Protein AF-A0A7S1EL45-F1 (afdb_monomer)

Nearest PDB structures (foldseek):
  6x35-assembly1_B  TM=7.437E-01  e=4.673E-01  Sus scrofa
  8rrv-assembly1_J  TM=7.553E-01  e=7.023E-01  Oryctolagus cuniculus
  8duj-assembly1_G  TM=7.278E-01  e=6.674E-01  Oryctolagus cuniculus
  8rs0-assembly1_J  TM=7.331E-01  e=7.776E-01  Oryctolagus cuniculus
  8rs0-assembly1_G  TM=7.331E-01  e=7.776E-01  Oryctolagus cuniculus

Radius of gyration: 15.83 Å; Cα contacts (8 Å, |Δi|>4): 97; chains: 1; bounding box: 43×27×43 Å

Secondary structure (DSSP, 8-state):
----SHHHHHHHHHHHTTHHHHHHHHHHHHS----S---S-TTTS--SSHHHHHHHHHHHHHHHHHHHHHHTT-HHHHHHHGGGHHHHHHHHHTT---HHHHHHHHTT-HHHHTT--HHHHGGGT-

Mean predicted aligned error: 10.09 Å

Foldseek 3Di:
DDDDPVVVVVLVVCVVVCVLVVLLVLLCVQAVDDPDPDLARPNLPPDPDPVVSVVSLVSNLVSLVCLLVSLAPDLVSLVVCLVCLLSLLVCVSNVHPNVSSNCSSCPVPVVSVVVDDPVSVVSNPD

Solvent-accessible surface area (backbone atoms only — not comparable to full-atom values): 7450 Å² total; per-residue (Å²): 136,86,81,74,67,66,65,56,51,53,54,54,51,46,62,75,65,48,52,63,58,55,45,53,48,54,54,43,70,60,53,69,83,71,94,54,97,62,98,60,65,79,57,72,72,70,48,97,42,71,68,59,38,52,54,49,52,54,50,50,52,52,43,36,51,48,50,19,62,58,11,52,94,30,73,68,43,11,60,68,48,49,85,47,44,68,58,42,40,49,37,39,65,69,74,43,90,23,62,63,28,54,48,21,42,41,59,95,31,64,76,58,56,74,64,64,56,75,83,60,56,60,53,74,79,119

InterPro domains:
  IPR035910 RyR/IP3 receptor binding core, RIH domain superfamily [SSF100909] (14-109)

Sequence (126 aa):
SQPSSSAAGVRETLRRSEAHTTVLNLIATAFPSTATGDASPPFLLSSPTQQASDLRMDVLFHCLRFVEAFCTGSPLNQAACFPHVPLLLACIGNGLSATSAVSSVFLNNQALSLRVKEGWIHKVVD

Structure (mmCIF, N/CA/C/O backbone):
data_AF-A0A7S1EL45-F1
#
_entry.id   AF-A0A7S1EL45-F1
#
loop_
_atom_site.group_PDB
_atom_site.id
_atom_site.type_symbol
_atom_site.label_atom_id
_atom_site.label_alt_id
_atom_site.label_comp_id
_atom_site.label_asym_id
_atom_site.label_entity_id
_atom_site.label_seq_id
_atom_site.pdbx_PDB_ins_code
_atom_site.Cartn_x
_atom_site.Cartn_y
_atom_site.Cartn_z
_atom_site.occupancy
_atom_site.B_iso_or_equiv
_atom_site.auth_seq_id
_atom_site.auth_comp_id
_atom_site.auth_asym_id
_atom_site.auth_atom_id
_atom_site.pdbx_PDB_model_num
ATOM 1 N N . SER A 1 1 ? -18.514 -16.690 23.477 1.00 38.31 1 SER A N 1
ATOM 2 C CA . SER A 1 1 ? -17.184 -16.853 22.861 1.00 38.31 1 SER A CA 1
ATOM 3 C C . SER A 1 1 ? -16.689 -15.504 22.372 1.00 38.31 1 SER A C 1
ATOM 5 O O . SER A 1 1 ? -17.157 -15.037 21.344 1.00 38.31 1 SER A O 1
ATOM 7 N N . GLN A 1 2 ? -15.837 -14.827 23.147 1.00 33.84 2 GLN A N 1
ATOM 8 C CA . GLN A 1 2 ? -15.178 -13.584 22.727 1.00 33.84 2 GLN A CA 1
ATOM 9 C C . GLN A 1 2 ? -13.924 -13.929 21.917 1.00 33.84 2 GLN A C 1
ATOM 11 O O . GLN A 1 2 ? -13.071 -14.646 22.440 1.00 33.84 2 GLN A O 1
ATOM 16 N N . PRO A 1 3 ? -13.741 -13.404 20.699 1.00 51.59 3 PRO A N 1
ATOM 17 C CA . PRO A 1 3 ? -12.412 -13.194 20.162 1.00 51.59 3 PRO A CA 1
ATOM 18 C C . PRO A 1 3 ? -11.937 -11.761 20.486 1.00 51.59 3 PRO A C 1
ATOM 20 O O . PRO A 1 3 ? -12.699 -10.927 20.962 1.00 51.59 3 PRO A O 1
ATOM 23 N N . SER A 1 4 ? -10.667 -11.480 20.189 1.00 49.41 4 SER A N 1
ATOM 24 C CA . SER A 1 4 ? -10.150 -10.144 19.830 1.00 49.41 4 SER A CA 1
ATOM 25 C C . SER A 1 4 ? -9.847 -9.089 20.913 1.00 49.41 4 SER A C 1
ATOM 27 O O . SER A 1 4 ? -10.201 -7.929 20.743 1.00 49.41 4 SER A O 1
ATOM 29 N N . SER A 1 5 ? -9.074 -9.420 21.954 1.00 51.31 5 SER A N 1
ATOM 30 C CA . SER A 1 5 ? -8.319 -8.391 22.714 1.00 51.31 5 SER A CA 1
ATOM 31 C C . SER A 1 5 ? -6.885 -8.209 22.173 1.00 51.31 5 SER A C 1
ATOM 33 O O . SER A 1 5 ? -6.431 -7.096 21.919 1.00 51.31 5 SER A O 1
ATOM 35 N N . SER A 1 6 ? -6.194 -9.311 21.859 1.00 54.56 6 SER A N 1
ATOM 36 C CA . SER A 1 6 ? -4.784 -9.294 21.430 1.00 54.56 6 SER A CA 1
ATOM 37 C C . SER A 1 6 ? -4.558 -8.662 20.045 1.00 54.56 6 SER A C 1
ATOM 39 O O . SER A 1 6 ? -3.685 -7.811 19.889 1.00 54.56 6 SER A O 1
ATOM 41 N N . ALA A 1 7 ? -5.375 -9.009 19.044 1.00 55.09 7 ALA A N 1
ATOM 42 C CA . ALA A 1 7 ? -5.201 -8.506 17.677 1.00 55.09 7 ALA A CA 1
ATOM 43 C C . ALA A 1 7 ? -5.475 -6.997 17.552 1.00 55.09 7 ALA A C 1
ATOM 45 O O . ALA A 1 7 ? -4.819 -6.311 16.770 1.00 55.09 7 ALA A O 1
ATOM 46 N N . ALA A 1 8 ? -6.420 -6.473 18.339 1.00 54.50 8 ALA A N 1
ATOM 47 C CA . ALA A 1 8 ? -6.709 -5.043 18.393 1.00 54.50 8 ALA A CA 1
ATOM 48 C C . ALA A 1 8 ? -5.549 -4.265 19.038 1.00 54.50 8 ALA A C 1
ATOM 50 O O . ALA A 1 8 ? -5.139 -3.233 18.508 1.00 54.50 8 ALA A O 1
ATOM 51 N N . GLY A 1 9 ? -4.966 -4.804 20.117 1.00 55.81 9 GLY A N 1
ATOM 52 C CA . GLY A 1 9 ? -3.795 -4.223 20.778 1.00 55.81 9 GLY A CA 1
ATOM 53 C C . GLY A 1 9 ? -2.580 -4.127 19.854 1.00 55.81 9 GLY A C 1
ATOM 54 O O . GLY A 1 9 ? -2.021 -3.048 19.697 1.00 55.81 9 GLY A O 1
ATOM 55 N N . VAL A 1 10 ? -2.227 -5.217 19.162 1.00 59.62 10 VAL A N 1
ATOM 56 C CA . VAL A 1 10 ? -1.087 -5.246 18.222 1.00 59.62 10 VAL A CA 1
ATOM 57 C C . VAL A 1 10 ? -1.270 -4.253 17.066 1.00 59.62 10 VAL A C 1
ATOM 59 O O . VAL A 1 10 ? -0.322 -3.561 16.689 1.00 59.62 10 VAL A O 1
ATOM 62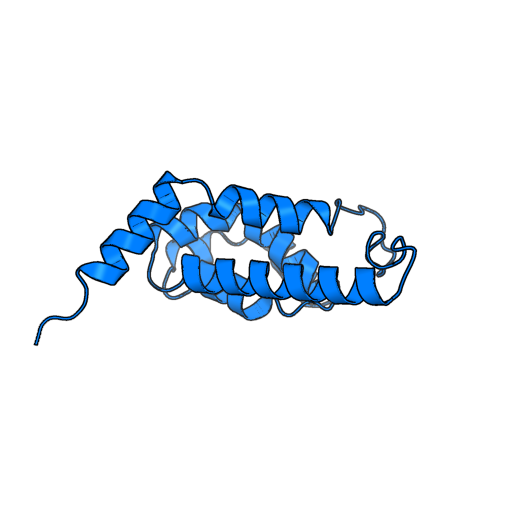 N N . ARG A 1 11 ? -2.490 -4.138 16.520 1.00 56.94 11 ARG A N 1
ATOM 63 C CA . ARG A 1 11 ? -2.807 -3.191 15.434 1.00 56.94 11 ARG A CA 1
ATOM 64 C C . ARG A 1 11 ? -2.640 -1.734 15.866 1.00 56.94 11 ARG A C 1
ATOM 66 O O . ARG A 1 11 ? -2.100 -0.941 15.098 1.00 56.94 11 ARG A O 1
ATOM 73 N N . GLU A 1 12 ? -3.051 -1.392 17.085 1.00 56.81 12 GLU A N 1
ATOM 74 C CA . GLU A 1 12 ? -2.863 -0.042 17.629 1.00 56.81 12 GLU A CA 1
ATOM 75 C C . GLU A 1 12 ? -1.388 0.236 17.975 1.00 56.81 12 GLU A C 1
ATOM 77 O O . GLU A 1 12 ? -0.903 1.344 17.738 1.00 56.81 12 GLU A O 1
ATOM 82 N N . THR A 1 13 ? -0.630 -0.763 18.446 1.00 61.72 13 THR A N 1
ATOM 83 C CA . THR A 1 13 ? 0.820 -0.632 18.680 1.00 61.72 13 THR A CA 1
ATOM 84 C C . THR A 1 13 ? 1.590 -0.355 17.386 1.00 61.72 13 THR A C 1
ATOM 86 O O . THR A 1 13 ? 2.419 0.553 17.359 1.00 61.72 13 THR A O 1
ATOM 89 N N . LEU A 1 14 ? 1.284 -1.073 16.300 1.00 58.91 14 LEU A N 1
ATOM 90 C CA . LEU A 1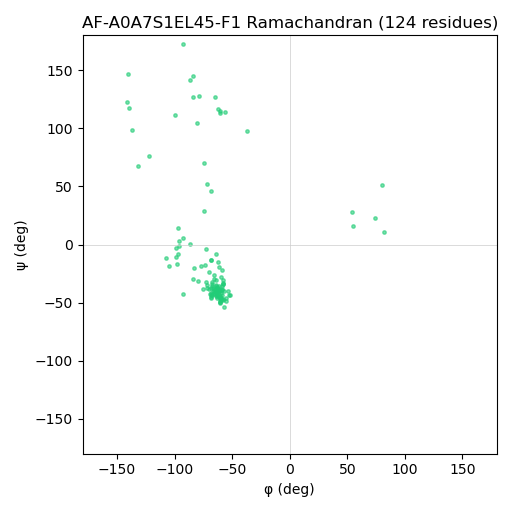 14 ? 1.925 -0.880 14.989 1.00 58.91 14 LEU A CA 1
ATOM 91 C C . LEU A 1 14 ? 1.616 0.483 14.357 1.00 58.91 14 LEU A C 1
ATOM 93 O O . LEU A 1 14 ? 2.426 1.029 13.607 1.00 58.91 14 LEU A O 1
ATOM 97 N N . ARG A 1 15 ? 0.442 1.049 14.650 1.00 59.41 15 ARG A N 1
ATOM 98 C CA . ARG A 1 15 ? 0.081 2.396 14.197 1.00 59.41 15 ARG A CA 1
ATOM 99 C C . ARG A 1 15 ? 0.912 3.459 14.914 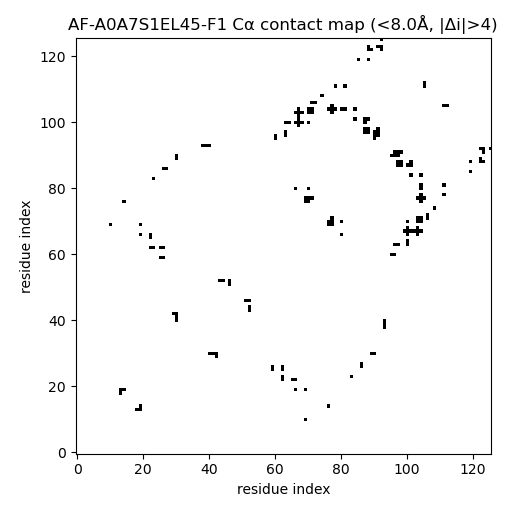1.00 59.41 15 ARG A C 1
ATOM 101 O O . ARG A 1 15 ? 1.404 4.380 14.271 1.00 59.41 15 ARG A O 1
ATOM 108 N N . ARG A 1 16 ? 1.096 3.305 16.230 1.00 60.97 16 ARG A N 1
ATOM 109 C CA . ARG A 1 16 ? 1.898 4.219 17.062 1.00 60.97 16 ARG A CA 1
ATOM 110 C C . ARG A 1 16 ? 3.396 4.142 16.783 1.00 60.97 16 ARG A C 1
ATOM 112 O O . ARG A 1 16 ? 4.094 5.102 17.073 1.00 60.97 16 ARG A O 1
ATOM 119 N N . SER A 1 17 ? 3.883 3.026 16.243 1.00 66.06 17 SER A N 1
ATOM 120 C CA . SER A 1 17 ? 5.305 2.838 15.947 1.00 66.06 17 SER A CA 1
ATOM 121 C C . SER A 1 17 ? 5.744 3.361 14.577 1.00 66.06 17 SER A C 1
ATOM 123 O O . SER A 1 17 ? 6.905 3.185 14.230 1.00 66.06 17 SER A O 1
ATOM 125 N N . GLU A 1 18 ? 4.836 3.937 13.775 1.00 79.38 18 GLU A N 1
ATOM 126 C CA . GLU A 1 18 ? 5.110 4.409 12.403 1.00 79.38 18 GLU A CA 1
ATOM 127 C C . GLU A 1 18 ? 5.706 3.342 11.460 1.00 79.38 18 GLU A C 1
ATOM 129 O O . GLU A 1 18 ? 6.180 3.655 10.370 1.00 79.38 18 GLU A O 1
ATOM 134 N N . ALA A 1 19 ? 5.622 2.056 11.823 1.00 85.25 19 ALA A N 1
ATOM 135 C CA . ALA A 1 19 ? 6.213 0.963 11.048 1.00 85.25 19 ALA A CA 1
ATOM 136 C C . ALA A 1 19 ? 5.682 0.910 9.605 1.00 85.25 19 ALA A C 1
ATOM 138 O O . ALA A 1 19 ? 6.416 0.590 8.672 1.00 85.25 19 ALA A O 1
ATOM 139 N N . HIS A 1 20 ? 4.413 1.279 9.409 1.00 88.25 20 HIS A N 1
ATOM 140 C CA . HIS A 1 20 ? 3.806 1.391 8.086 1.00 88.25 20 HIS A CA 1
ATOM 141 C C . HIS A 1 20 ? 4.499 2.442 7.209 1.00 88.25 20 HIS A C 1
ATOM 143 O O . HIS A 1 20 ? 4.728 2.180 6.031 1.00 88.25 20 HIS A O 1
ATOM 149 N N . THR A 1 21 ? 4.906 3.580 7.775 1.00 89.75 21 THR A N 1
ATOM 150 C CA . THR A 1 21 ? 5.661 4.622 7.070 1.00 89.75 21 THR A CA 1
ATOM 151 C C . THR A 1 21 ? 7.021 4.096 6.626 1.00 89.75 21 THR A C 1
ATOM 153 O O . THR A 1 21 ? 7.406 4.286 5.475 1.00 89.75 21 THR A O 1
ATOM 156 N N . THR A 1 22 ? 7.733 3.366 7.492 1.00 91.25 22 THR A N 1
ATOM 157 C CA . THR A 1 22 ? 9.015 2.736 7.136 1.00 91.25 22 THR A CA 1
ATOM 158 C C . THR A 1 22 ? 8.859 1.738 5.990 1.00 91.25 22 THR A C 1
ATOM 160 O O . THR A 1 22 ? 9.638 1.772 5.039 1.00 91.25 22 THR A O 1
ATOM 163 N N . VAL A 1 23 ? 7.835 0.880 6.044 1.00 92.81 23 VAL A N 1
ATOM 164 C CA . VAL A 1 23 ? 7.552 -0.102 4.984 1.00 92.81 23 VAL A CA 1
ATOM 165 C C . VAL A 1 23 ? 7.208 0.588 3.662 1.00 92.81 23 VAL A C 1
ATOM 167 O O . VAL A 1 23 ? 7.722 0.204 2.614 1.00 92.81 23 VAL A O 1
ATOM 170 N N . LEU A 1 24 ? 6.381 1.633 3.694 1.00 91.56 24 LEU A N 1
ATOM 171 C CA . LEU A 1 24 ? 6.013 2.392 2.497 1.00 91.56 24 LEU A CA 1
ATOM 172 C C . LEU A 1 24 ? 7.208 3.147 1.903 1.00 91.56 24 LEU A C 1
ATOM 174 O O . LEU A 1 24 ? 7.352 3.184 0.682 1.00 91.56 24 LEU A O 1
ATOM 178 N N . ASN A 1 25 ? 8.095 3.681 2.744 1.00 90.00 25 ASN A N 1
ATOM 179 C CA . ASN A 1 25 ? 9.341 4.302 2.297 1.00 90.00 25 ASN A CA 1
ATOM 180 C C . ASN A 1 25 ? 10.277 3.281 1.642 1.00 90.00 25 ASN A C 1
ATOM 182 O O . ASN A 1 25 ? 10.848 3.580 0.599 1.00 90.00 25 ASN A O 1
ATOM 186 N N . LEU A 1 26 ? 10.391 2.068 2.191 1.00 90.00 26 LEU A N 1
ATOM 187 C CA . LEU A 1 26 ? 11.149 0.979 1.563 1.00 90.00 26 LEU A CA 1
ATOM 188 C C . LEU A 1 26 ? 10.615 0.656 0.162 1.00 90.00 26 LEU A C 1
ATOM 190 O O . LEU A 1 26 ? 11.391 0.619 -0.793 1.00 90.00 26 LEU A O 1
ATOM 194 N N . ILE A 1 27 ? 9.294 0.513 0.012 1.00 89.62 27 ILE A N 1
ATOM 195 C CA . ILE A 1 27 ? 8.668 0.301 -1.303 1.00 89.62 27 ILE A CA 1
ATOM 196 C C . ILE A 1 27 ? 8.985 1.479 -2.237 1.00 89.62 27 ILE A C 1
ATOM 198 O O . ILE A 1 27 ? 9.409 1.264 -3.369 1.00 89.62 27 ILE A O 1
ATOM 202 N N . ALA A 1 28 ? 8.851 2.720 -1.766 1.00 86.38 28 ALA A N 1
ATOM 203 C CA . ALA A 1 28 ? 9.141 3.908 -2.569 1.00 86.38 28 ALA A CA 1
ATOM 204 C C . ALA A 1 28 ? 10.608 3.974 -3.025 1.00 86.38 28 ALA A C 1
ATOM 206 O O . ALA A 1 28 ? 10.875 4.325 -4.171 1.00 86.38 28 ALA A O 1
ATOM 207 N N . THR A 1 29 ? 11.564 3.592 -2.170 1.00 83.12 29 THR A N 1
ATOM 208 C CA . THR A 1 29 ? 12.991 3.575 -2.539 1.00 83.12 29 THR A CA 1
ATOM 209 C C . THR A 1 29 ? 13.324 2.555 -3.624 1.00 83.12 29 THR A C 1
ATOM 211 O O . THR A 1 29 ? 14.268 2.768 -4.378 1.00 83.12 29 THR A O 1
ATOM 214 N N . ALA A 1 30 ? 12.542 1.479 -3.746 1.00 76.00 30 ALA A N 1
ATOM 215 C CA . ALA A 1 30 ? 12.714 0.510 -4.825 1.00 76.00 30 ALA A CA 1
ATOM 216 C C . ALA A 1 30 ? 12.153 0.998 -6.173 1.00 76.00 30 ALA A C 1
ATOM 218 O O . ALA A 1 30 ? 12.551 0.482 -7.216 1.00 76.00 30 ALA A O 1
ATOM 219 N N . PHE A 1 31 ? 11.272 2.005 -6.157 1.00 68.19 31 PHE A N 1
ATOM 220 C CA . PHE A 1 31 ? 10.620 2.574 -7.338 1.00 68.19 31 PHE A CA 1
ATOM 221 C C . PHE A 1 31 ? 10.699 4.107 -7.322 1.00 68.19 31 PHE A C 1
ATOM 223 O O . PHE A 1 31 ? 9.668 4.773 -7.177 1.00 68.19 31 PH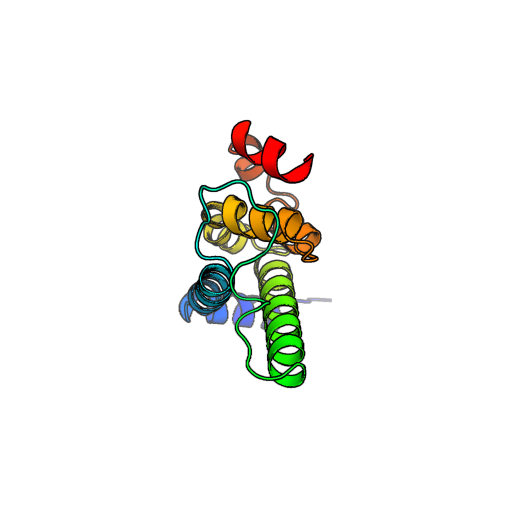E A O 1
ATOM 230 N N . PRO A 1 32 ? 11.900 4.703 -7.460 1.00 54.19 32 PRO A N 1
ATOM 231 C CA . PRO A 1 32 ? 12.007 6.145 -7.618 1.00 54.19 32 PRO A CA 1
ATOM 232 C C . PRO A 1 32 ? 11.249 6.525 -8.891 1.00 54.19 32 PRO A C 1
ATOM 234 O O . PRO A 1 32 ? 11.617 6.078 -9.971 1.00 54.19 32 PRO A O 1
ATOM 237 N N . SER A 1 33 ? 10.158 7.281 -8.741 1.00 45.81 33 SER A N 1
ATOM 238 C CA . SER A 1 33 ? 9.242 7.697 -9.807 1.00 45.81 33 SER A CA 1
ATOM 239 C C . SER A 1 33 ? 9.968 8.015 -11.119 1.00 45.81 33 SER A C 1
ATOM 241 O O . SER A 1 33 ? 10.461 9.128 -11.304 1.00 45.81 33 SER A O 1
ATOM 243 N N . THR A 1 34 ? 10.015 7.064 -12.050 1.00 41.06 34 THR A N 1
ATOM 244 C CA . THR A 1 34 ? 10.440 7.327 -13.420 1.00 41.06 34 THR A CA 1
ATOM 245 C C . THR A 1 34 ? 9.252 7.934 -14.150 1.00 41.06 34 THR A C 1
ATOM 247 O O . THR A 1 34 ? 8.275 7.274 -14.488 1.00 41.06 34 THR A O 1
ATOM 250 N N . ALA A 1 35 ? 9.326 9.244 -14.366 1.00 35.88 35 ALA A N 1
ATOM 251 C CA . ALA A 1 35 ? 8.441 9.996 -15.249 1.00 35.88 35 ALA A CA 1
ATOM 252 C C . ALA A 1 35 ? 8.767 9.755 -16.741 1.00 35.88 35 ALA A C 1
ATOM 254 O O . ALA A 1 35 ? 8.546 10.625 -17.577 1.00 35.88 35 ALA A O 1
ATOM 255 N N . THR A 1 36 ? 9.302 8.587 -17.090 1.00 38.44 36 THR A N 1
ATOM 256 C CA . THR A 1 36 ? 9.786 8.278 -18.435 1.00 38.44 36 THR A CA 1
ATOM 257 C C . THR A 1 36 ? 9.422 6.837 -18.745 1.00 38.44 36 THR A C 1
ATOM 259 O O . THR A 1 36 ? 9.749 5.940 -17.974 1.00 38.44 36 THR A O 1
ATOM 262 N N . GLY A 1 37 ? 8.673 6.661 -19.834 1.00 39.28 37 GLY A N 1
ATOM 263 C CA . GLY A 1 37 ? 7.998 5.435 -20.263 1.00 39.28 37 GLY A CA 1
ATOM 264 C C . GLY A 1 37 ? 8.903 4.286 -20.704 1.00 39.28 37 GLY A C 1
ATOM 265 O O . GLY A 1 37 ? 8.605 3.658 -21.712 1.00 39.28 37 GLY A O 1
ATOM 266 N N . ASP A 1 38 ? 9.956 3.986 -19.949 1.00 40.66 38 ASP A N 1
ATOM 267 C CA . ASP A 1 38 ? 10.680 2.724 -20.061 1.00 40.66 38 ASP A CA 1
ATOM 268 C C . ASP A 1 38 ? 10.203 1.793 -18.942 1.00 40.66 38 ASP A C 1
ATOM 270 O O . ASP A 1 38 ? 10.429 2.031 -17.754 1.00 40.66 38 ASP A O 1
ATOM 274 N N . ALA A 1 39 ? 9.492 0.735 -19.339 1.00 46.59 39 ALA A N 1
ATOM 275 C CA . ALA A 1 39 ? 8.891 -0.293 -18.490 1.00 46.59 39 ALA A CA 1
ATOM 276 C C . ALA A 1 39 ? 9.942 -1.234 -17.868 1.00 46.59 39 ALA A C 1
ATOM 278 O O . ALA A 1 39 ? 9.884 -2.456 -17.993 1.00 46.59 39 ALA A O 1
ATOM 279 N N . SER A 1 40 ? 10.961 -0.675 -17.225 1.00 45.34 40 SER A N 1
ATOM 280 C CA . SER A 1 40 ? 11.965 -1.439 -16.494 1.00 45.34 40 SER A CA 1
ATOM 281 C C . SER A 1 40 ? 12.293 -0.717 -15.195 1.00 45.34 40 SER A C 1
ATOM 283 O O . SER A 1 40 ? 12.794 0.408 -15.243 1.00 45.34 40 SER A O 1
ATOM 285 N N . PRO A 1 41 ? 12.029 -1.326 -14.025 1.00 48.59 41 PRO A N 1
ATOM 286 C CA . PRO A 1 41 ? 12.351 -0.697 -12.757 1.00 48.59 41 PRO A CA 1
ATOM 287 C C . PRO A 1 41 ? 13.872 -0.500 -12.686 1.00 48.59 41 PRO A C 1
ATOM 289 O O . PRO A 1 41 ? 14.618 -1.487 -12.671 1.00 48.59 41 PRO A O 1
ATOM 292 N N . PRO A 1 42 ? 14.359 0.754 -12.626 1.00 51.28 42 PRO A N 1
ATOM 293 C CA . PRO A 1 42 ? 15.782 1.067 -12.776 1.00 51.28 42 PRO A CA 1
ATOM 294 C C . PRO A 1 42 ? 16.653 0.432 -11.680 1.00 51.28 42 PRO A C 1
ATOM 296 O O . PRO A 1 42 ? 17.864 0.324 -11.841 1.00 51.28 42 PRO A O 1
ATOM 299 N N . PHE A 1 43 ? 16.042 -0.035 -10.585 1.00 49.69 43 PHE A N 1
ATOM 300 C CA . PHE A 1 43 ? 16.721 -0.578 -9.412 1.00 49.69 43 PHE A CA 1
ATOM 301 C C . PHE A 1 43 ? 16.812 -2.116 -9.354 1.00 49.69 43 PHE A C 1
ATOM 303 O O . PHE A 1 43 ? 17.651 -2.644 -8.616 1.00 49.69 43 PHE A O 1
ATOM 310 N N . LEU A 1 44 ? 16.010 -2.858 -10.135 1.00 51.03 44 LEU A N 1
ATOM 311 C CA . LEU A 1 44 ? 16.138 -4.329 -10.200 1.00 51.03 44 LEU A CA 1
ATOM 312 C C . LEU A 1 44 ? 17.382 -4.771 -10.986 1.00 51.03 44 LEU A C 1
ATOM 314 O O . LEU A 1 44 ? 17.847 -5.897 -10.825 1.00 51.03 44 LEU A O 1
ATOM 318 N N . LEU A 1 45 ? 17.957 -3.865 -11.781 1.00 48.66 45 LEU A N 1
ATOM 319 C CA . LEU A 1 45 ? 19.122 -4.119 -12.632 1.00 48.66 45 LEU A CA 1
ATOM 320 C C . LEU A 1 45 ? 20.457 -3.653 -12.027 1.00 48.66 45 LEU A C 1
ATOM 322 O O . LEU A 1 45 ? 21.507 -4.002 -12.554 1.00 48.66 45 LEU A O 1
ATOM 326 N N . SER A 1 46 ? 20.463 -2.884 -10.929 1.00 49.59 46 SER A N 1
ATOM 327 C CA . SER A 1 46 ? 21.706 -2.314 -10.364 1.00 49.59 46 SER A CA 1
ATOM 328 C C . SER A 1 46 ? 22.364 -3.178 -9.279 1.00 49.59 46 SER A C 1
ATOM 330 O O . SER A 1 46 ? 23.308 -2.735 -8.623 1.00 49.59 46 SER A O 1
ATOM 332 N N . SER A 1 47 ? 21.847 -4.380 -9.016 1.00 56.09 47 SER A N 1
ATOM 333 C CA . SER A 1 47 ? 22.435 -5.291 -8.030 1.00 56.09 47 SER A CA 1
ATOM 334 C C . SER A 1 47 ? 23.653 -6.004 -8.630 1.00 56.09 47 SER A C 1
ATOM 336 O O . SER A 1 47 ? 23.527 -6.611 -9.690 1.00 56.09 47 SER A O 1
ATOM 338 N N . PRO A 1 48 ? 24.822 -5.989 -7.964 1.00 58.44 48 PRO A N 1
ATOM 339 C CA . PRO A 1 48 ? 26.039 -6.606 -8.496 1.00 58.44 48 PRO A CA 1
ATOM 340 C C . PRO A 1 48 ? 25.962 -8.141 -8.556 1.00 58.44 48 PRO A C 1
ATOM 342 O O . PRO A 1 48 ? 26.806 -8.767 -9.192 1.00 58.44 48 PRO A O 1
ATOM 345 N N . THR A 1 49 ? 24.972 -8.758 -7.898 1.00 74.75 49 THR A N 1
ATOM 346 C CA . THR A 1 49 ? 24.759 -10.209 -7.882 1.00 74.75 49 THR A CA 1
ATOM 347 C C . THR A 1 49 ? 23.272 -10.557 -7.954 1.00 74.75 49 THR A C 1
ATOM 349 O O . THR A 1 49 ? 22.428 -9.868 -7.380 1.00 74.75 49 THR A O 1
ATOM 352 N N . GLN A 1 50 ? 22.953 -11.676 -8.609 1.00 75.19 50 GLN A N 1
ATOM 353 C CA . GLN A 1 50 ? 21.585 -12.198 -8.715 1.00 75.19 50 GLN A CA 1
ATOM 354 C C . GLN A 1 50 ? 20.959 -12.477 -7.339 1.00 75.19 50 GLN A C 1
ATOM 356 O O . GLN A 1 50 ? 19.820 -12.101 -7.092 1.00 75.19 50 GLN A O 1
ATOM 361 N N . GLN A 1 51 ? 21.749 -12.993 -6.393 1.00 79.06 51 GLN A N 1
ATOM 362 C CA . GLN A 1 51 ? 21.312 -13.232 -5.014 1.00 79.06 51 GLN A CA 1
ATOM 363 C C . GLN A 1 51 ? 20.833 -11.954 -4.302 1.00 79.06 51 GLN A C 1
ATOM 365 O O . GLN A 1 51 ? 19.894 -11.993 -3.508 1.00 79.06 51 GLN A O 1
ATOM 370 N N . ALA A 1 52 ? 21.459 -10.805 -4.579 1.00 75.50 52 ALA A N 1
ATOM 371 C CA . ALA A 1 52 ? 21.024 -9.534 -4.012 1.00 75.50 52 ALA A CA 1
ATOM 372 C C . ALA A 1 52 ? 19.715 -9.043 -4.649 1.00 75.50 52 ALA A C 1
ATOM 374 O O . ALA A 1 52 ? 18.923 -8.387 -3.974 1.00 75.50 52 ALA A O 1
ATOM 375 N N . SER A 1 53 ? 19.478 -9.339 -5.930 1.00 76.44 53 SER A N 1
ATOM 376 C CA . SER A 1 53 ? 18.196 -9.063 -6.589 1.00 76.44 53 SER A CA 1
ATOM 377 C C . SER A 1 53 ? 17.071 -9.933 -6.025 1.00 76.44 53 SER A C 1
ATOM 379 O O . SER A 1 53 ? 16.014 -9.394 -5.700 1.00 76.44 53 SER A O 1
ATOM 381 N N . ASP A 1 54 ? 17.318 -11.228 -5.814 1.00 81.56 54 ASP A N 1
ATOM 382 C CA . ASP A 1 54 ? 16.334 -12.159 -5.240 1.00 81.56 54 ASP A CA 1
ATOM 383 C C . ASP A 1 54 ? 15.917 -11.721 -3.828 1.00 81.56 54 ASP A C 1
ATOM 385 O O . ASP A 1 54 ? 14.732 -11.548 -3.545 1.00 81.56 54 ASP A O 1
ATOM 389 N N . LEU A 1 55 ? 16.894 -11.401 -2.968 1.00 83.75 55 LEU A N 1
ATOM 390 C CA . LEU A 1 55 ? 16.623 -10.907 -1.615 1.00 83.75 55 LEU A CA 1
ATOM 391 C C . LEU A 1 55 ? 15.796 -9.611 -1.622 1.00 83.75 55 LEU A C 1
ATOM 393 O O . LEU A 1 55 ? 14.920 -9.424 -0.779 1.00 83.75 55 LEU A O 1
ATOM 397 N N . ARG A 1 56 ? 16.058 -8.695 -2.562 1.00 81.44 56 ARG A N 1
ATOM 398 C CA . ARG A 1 56 ? 15.284 -7.447 -2.684 1.00 81.44 56 ARG A CA 1
ATOM 399 C C . ARG A 1 56 ? 13.837 -7.721 -3.079 1.00 81.44 56 ARG A C 1
ATOM 401 O O . ARG A 1 56 ? 12.938 -7.101 -2.513 1.00 81.44 56 ARG A O 1
ATOM 408 N N . MET A 1 57 ? 13.612 -8.639 -4.017 1.00 84.94 57 MET A N 1
ATOM 409 C CA . MET A 1 57 ? 12.265 -9.037 -4.430 1.00 84.94 57 MET A CA 1
ATOM 410 C C . MET A 1 57 ? 11.499 -9.687 -3.278 1.00 84.94 57 MET A C 1
ATOM 412 O O . MET A 1 57 ? 10.341 -9.333 -3.049 1.00 84.94 57 MET A O 1
ATOM 416 N N . ASP A 1 58 ? 12.163 -10.535 -2.492 1.00 89.06 58 ASP A N 1
ATOM 417 C CA . ASP A 1 58 ? 11.581 -11.122 -1.284 1.00 89.06 58 ASP A CA 1
ATOM 418 C C . ASP A 1 58 ? 11.203 -10.049 -0.260 1.00 89.06 58 ASP A C 1
ATOM 420 O O . ASP A 1 58 ? 10.095 -10.069 0.282 1.00 89.06 58 ASP A O 1
ATOM 424 N N . VAL A 1 59 ? 12.080 -9.073 -0.010 1.00 90.25 59 VAL A N 1
ATOM 425 C CA . VAL A 1 59 ? 11.777 -7.956 0.899 1.00 90.25 59 VAL A CA 1
ATOM 426 C C . VAL A 1 59 ? 10.560 -7.172 0.404 1.00 90.25 59 VAL A C 1
ATOM 428 O O . VAL A 1 59 ? 9.639 -6.925 1.183 1.00 90.25 59 VAL A O 1
ATOM 431 N N . LEU A 1 60 ? 10.502 -6.834 -0.887 1.00 90.38 60 LEU A N 1
ATOM 432 C CA . LEU A 1 60 ? 9.367 -6.111 -1.470 1.00 90.38 60 LEU A CA 1
ATOM 433 C C . LEU A 1 60 ? 8.063 -6.900 -1.364 1.00 90.38 60 LEU A C 1
ATOM 435 O O . LEU A 1 60 ? 7.029 -6.333 -1.001 1.00 90.38 60 LEU A O 1
ATOM 439 N N . PHE A 1 61 ? 8.108 -8.208 -1.611 1.00 91.31 61 PHE A N 1
ATOM 440 C CA . PHE A 1 61 ? 6.959 -9.087 -1.434 1.00 91.31 61 PHE A CA 1
ATOM 441 C C . PHE A 1 61 ? 6.434 -9.046 0.010 1.00 91.31 61 PHE A C 1
ATOM 443 O O . PHE A 1 61 ? 5.234 -8.850 0.233 1.00 91.31 61 PHE A O 1
ATOM 450 N N . HIS A 1 62 ? 7.321 -9.143 1.002 1.00 93.75 62 HIS A N 1
ATOM 451 C CA . HIS A 1 62 ? 6.935 -9.072 2.413 1.00 93.75 62 HIS A CA 1
ATOM 452 C C . HIS A 1 62 ? 6.422 -7.684 2.816 1.00 93.75 62 HIS A C 1
ATOM 454 O O . HIS A 1 62 ? 5.470 -7.590 3.593 1.00 93.75 62 HIS A O 1
ATOM 460 N N . CYS A 1 63 ? 6.976 -6.605 2.257 1.00 94.56 63 CYS A N 1
ATOM 461 C CA . CYS A 1 63 ? 6.456 -5.252 2.450 1.00 94.56 63 CYS A CA 1
ATOM 462 C C . CYS A 1 63 ? 5.014 -5.117 1.933 1.00 94.56 63 CYS A C 1
ATOM 464 O O . CYS A 1 63 ? 4.152 -4.582 2.630 1.00 94.56 63 CYS A O 1
ATOM 466 N N . LEU A 1 64 ? 4.715 -5.650 0.746 1.00 94.62 64 LEU A N 1
ATOM 467 C CA . LEU A 1 64 ? 3.359 -5.637 0.185 1.00 94.62 64 LEU A CA 1
ATOM 468 C C . LEU A 1 64 ? 2.390 -6.493 1.014 1.00 94.62 64 LEU A C 1
ATOM 470 O O . LEU A 1 64 ? 1.250 -6.084 1.260 1.00 94.62 64 LEU A O 1
ATOM 474 N N . ARG A 1 65 ? 2.848 -7.647 1.512 1.00 95.19 65 ARG A N 1
ATOM 475 C CA . ARG A 1 65 ? 2.063 -8.482 2.434 1.00 95.19 65 ARG A CA 1
ATOM 476 C C . ARG A 1 65 ? 1.792 -7.796 3.765 1.00 95.19 65 ARG A C 1
ATOM 478 O O . ARG A 1 65 ? 0.677 -7.888 4.276 1.00 95.19 65 ARG A O 1
ATOM 485 N N . PHE A 1 66 ? 2.764 -7.055 4.287 1.00 94.81 66 PHE A N 1
ATOM 486 C CA . PHE A 1 66 ? 2.567 -6.225 5.468 1.00 94.81 66 PHE A CA 1
ATOM 487 C C . PHE A 1 66 ? 1.467 -5.183 5.237 1.00 94.81 66 PHE A C 1
ATOM 489 O O . PHE A 1 66 ? 0.569 -5.072 6.069 1.00 94.81 66 PHE A O 1
ATOM 496 N N . VAL A 1 67 ? 1.494 -4.454 4.115 1.00 94.62 67 VAL A N 1
ATOM 497 C CA . VAL A 1 67 ? 0.479 -3.427 3.808 1.00 94.62 67 VAL A CA 1
ATOM 498 C C . VAL A 1 67 ? -0.922 -4.038 3.762 1.00 94.62 67 VAL A C 1
ATOM 500 O O . VAL A 1 67 ? -1.849 -3.480 4.355 1.00 94.62 67 VAL A O 1
ATOM 503 N N . GLU A 1 68 ? -1.06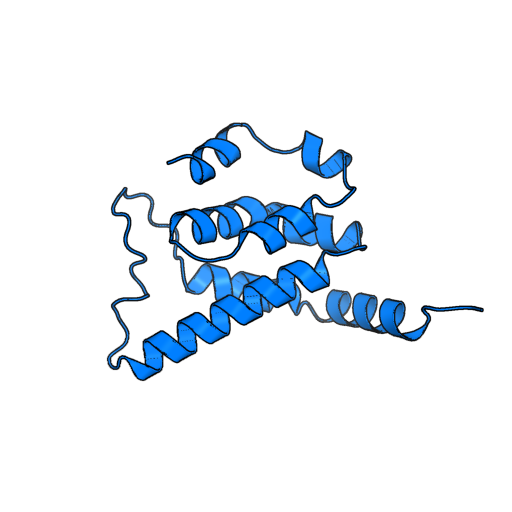9 -5.205 3.132 1.00 95.06 68 GLU A N 1
ATOM 504 C CA . GLU A 1 68 ? -2.342 -5.931 3.113 1.00 95.06 68 GLU A CA 1
ATOM 505 C C . GLU A 1 68 ? -2.848 -6.247 4.525 1.00 95.06 68 GLU A C 1
ATOM 507 O O . GLU A 1 68 ? -3.979 -5.902 4.888 1.00 95.06 68 GLU A O 1
ATOM 512 N N . ALA A 1 69 ? -2.011 -6.890 5.339 1.00 93.44 69 ALA A N 1
ATOM 513 C CA . ALA A 1 69 ? -2.377 -7.273 6.696 1.00 93.44 69 ALA A CA 1
ATOM 514 C C . ALA A 1 69 ? -2.673 -6.048 7.580 1.00 93.44 69 ALA A C 1
ATOM 516 O O . ALA A 1 69 ? -3.597 -6.078 8.397 1.00 93.44 69 ALA A O 1
ATOM 517 N N . PHE A 1 70 ? -1.917 -4.963 7.394 1.00 92.75 70 PHE A N 1
ATOM 518 C CA . PHE A 1 70 ? -2.065 -3.714 8.133 1.00 92.75 70 PHE A CA 1
ATOM 519 C C . PHE A 1 70 ? -3.404 -3.025 7.840 1.00 92.75 70 PHE A C 1
ATOM 521 O O . PHE A 1 70 ? -4.061 -2.546 8.768 1.00 92.75 70 PHE A O 1
ATOM 528 N N . CYS A 1 71 ? -3.840 -3.010 6.578 1.00 93.06 71 CYS A N 1
ATOM 529 C CA . CYS A 1 71 ? -5.100 -2.383 6.172 1.00 93.06 71 CYS A CA 1
ATOM 530 C C . CYS A 1 71 ? -6.330 -3.258 6.461 1.00 93.06 71 CYS A C 1
ATOM 532 O O . CYS A 1 71 ? -7.411 -2.739 6.747 1.00 93.06 71 CYS A O 1
ATOM 534 N N . THR A 1 72 ? -6.191 -4.585 6.406 1.00 91.88 72 THR A N 1
ATOM 535 C CA . THR A 1 72 ? -7.328 -5.515 6.481 1.00 91.88 72 THR A CA 1
ATOM 536 C C . THR A 1 72 ? -8.104 -5.385 7.794 1.00 91.88 72 THR A C 1
ATOM 538 O O . THR A 1 72 ? -7.628 -5.741 8.875 1.00 91.88 72 THR A O 1
ATOM 541 N N . GLY A 1 73 ? -9.350 -4.917 7.703 1.00 85.94 73 GLY A N 1
ATOM 542 C CA . GLY A 1 73 ? -10.247 -4.757 8.849 1.00 85.94 73 GLY A CA 1
ATOM 543 C C . GLY A 1 73 ? -9.902 -3.571 9.756 1.00 85.94 73 GLY A C 1
ATOM 544 O O . GLY A 1 73 ? -10.238 -3.607 10.937 1.00 85.94 73 GLY A O 1
ATOM 545 N N . SER A 1 74 ? -9.198 -2.553 9.248 1.00 89.19 74 SER A N 1
ATOM 546 C CA . SER A 1 74 ? -8.913 -1.317 9.989 1.00 89.19 74 SER A CA 1
ATOM 547 C C . SER A 1 74 ? -9.105 -0.078 9.101 1.00 89.19 74 SER A C 1
ATOM 549 O O . SER A 1 74 ? -8.185 0.300 8.373 1.00 89.19 74 SER A O 1
ATOM 551 N N . PRO A 1 75 ? -10.263 0.608 9.187 1.00 91.12 75 PRO A N 1
ATOM 552 C CA . PRO A 1 75 ? -10.531 1.824 8.411 1.00 91.12 75 PRO A CA 1
ATOM 553 C C . PRO A 1 75 ? -9.516 2.950 8.637 1.00 91.12 75 PRO A C 1
ATOM 555 O O . PRO A 1 75 ? -9.225 3.721 7.725 1.00 91.12 75 PRO A O 1
ATOM 558 N N . LEU A 1 76 ? -8.942 3.030 9.841 1.00 89.44 76 LEU A N 1
ATOM 559 C CA . LEU A 1 76 ? -7.902 4.007 10.167 1.00 89.44 76 LEU A CA 1
ATOM 560 C C . LEU A 1 76 ? -6.593 3.712 9.428 1.00 89.44 76 LEU A C 1
ATOM 562 O O . LEU A 1 76 ? -5.982 4.620 8.872 1.00 89.44 76 LEU A O 1
ATOM 566 N N . ASN A 1 77 ? -6.181 2.444 9.383 1.00 91.94 77 ASN A N 1
ATOM 567 C CA . ASN A 1 77 ? -4.963 2.038 8.679 1.00 91.94 77 ASN A CA 1
ATOM 568 C C . ASN A 1 77 ? -5.140 2.163 7.163 1.00 91.94 77 ASN A C 1
ATOM 570 O O . ASN A 1 77 ? -4.246 2.645 6.474 1.00 91.94 77 ASN A O 1
ATOM 574 N N . GLN A 1 78 ? -6.326 1.818 6.659 1.00 93.56 78 GLN A N 1
ATOM 575 C CA . GLN A 1 78 ? -6.718 2.069 5.274 1.00 93.56 78 GLN A CA 1
ATOM 576 C C . GLN A 1 78 ? -6.590 3.554 4.911 1.00 93.56 78 GLN A C 1
ATOM 578 O O . GLN A 1 78 ? -5.998 3.889 3.888 1.00 93.56 78 GLN A O 1
ATOM 583 N N . ALA A 1 79 ? -7.080 4.457 5.766 1.00 91.56 79 ALA A N 1
ATOM 584 C CA . ALA A 1 79 ? -6.951 5.895 5.546 1.00 91.56 79 ALA A CA 1
ATOM 585 C C . ALA A 1 79 ? -5.488 6.373 5.567 1.00 91.56 79 ALA A C 1
ATOM 587 O O . ALA A 1 79 ? -5.135 7.248 4.778 1.00 91.56 79 ALA A O 1
ATOM 588 N N . ALA A 1 80 ? -4.639 5.786 6.417 1.00 90.75 80 ALA A N 1
ATOM 589 C CA . ALA A 1 80 ? -3.205 6.081 6.459 1.00 90.75 80 ALA A CA 1
ATOM 590 C C . ALA A 1 80 ? -2.463 5.593 5.201 1.00 90.75 80 ALA A C 1
ATOM 592 O O . ALA A 1 80 ? -1.581 6.284 4.700 1.00 90.75 80 ALA A O 1
ATOM 593 N N . CYS A 1 81 ? -2.842 4.437 4.650 1.00 92.19 81 CYS A N 1
ATOM 594 C CA . CYS A 1 81 ? -2.235 3.890 3.433 1.00 92.19 81 CYS A CA 1
ATOM 595 C C . CYS A 1 81 ? -2.818 4.471 2.135 1.00 92.19 81 CYS A C 1
ATOM 597 O O . CYS A 1 81 ? -2.159 4.413 1.098 1.00 92.19 81 CYS A O 1
ATOM 599 N N . PHE A 1 82 ? -4.017 5.061 2.167 1.00 92.19 82 PHE A N 1
ATOM 600 C CA . PHE A 1 82 ? -4.692 5.613 0.987 1.00 92.19 82 PHE A CA 1
ATOM 601 C C . PHE A 1 82 ? -3.842 6.595 0.151 1.00 92.19 82 PHE A C 1
ATOM 603 O O . PHE A 1 82 ? -3.822 6.449 -1.073 1.00 92.19 82 PHE A O 1
ATOM 610 N N . PRO A 1 83 ? -3.089 7.551 0.736 1.00 90.69 83 PRO A N 1
ATOM 611 C CA . PRO A 1 83 ? -2.210 8.439 -0.032 1.00 90.69 83 PRO A CA 1
ATOM 612 C C . PRO A 1 83 ? -1.139 7.708 -0.854 1.00 90.69 83 PRO A C 1
ATOM 614 O O . PRO A 1 83 ? -0.636 8.258 -1.831 1.00 90.69 83 PRO A O 1
ATOM 617 N N . HIS A 1 84 ? -0.809 6.468 -0.485 1.00 91.25 84 HIS A N 1
ATOM 618 C CA . HIS A 1 84 ? 0.224 5.653 -1.120 1.00 91.25 84 HIS A CA 1
ATOM 619 C C . HIS A 1 84 ? -0.328 4.680 -2.170 1.00 91.25 84 HIS A C 1
ATOM 621 O O . HIS A 1 84 ? 0.443 3.939 -2.775 1.00 91.25 84 HIS A O 1
ATOM 627 N N . VAL A 1 85 ? -1.636 4.693 -2.452 1.00 91.38 85 VAL A N 1
ATOM 628 C CA . VAL A 1 85 ? -2.231 3.867 -3.518 1.00 91.38 85 VAL A CA 1
ATOM 629 C C . VAL A 1 85 ? -1.518 4.048 -4.868 1.00 91.38 85 VAL A C 1
ATOM 631 O O . VAL A 1 85 ? -1.201 3.030 -5.474 1.00 91.38 85 VAL A O 1
ATOM 634 N N . PRO A 1 86 ? -1.151 5.262 -5.334 1.00 88.38 86 PRO A N 1
ATOM 635 C CA . PRO A 1 86 ? -0.403 5.415 -6.587 1.00 88.38 86 PRO A CA 1
ATOM 636 C C . PRO A 1 86 ? 0.938 4.672 -6.628 1.00 88.38 86 PRO A C 1
ATOM 63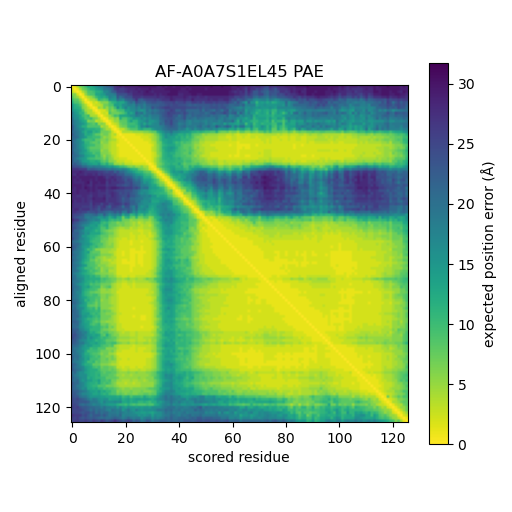8 O O . PRO A 1 86 ? 1.325 4.192 -7.690 1.00 88.38 86 PRO A O 1
ATOM 641 N N . LEU A 1 87 ? 1.634 4.566 -5.490 1.00 88.06 87 LEU A N 1
ATOM 642 C CA . LEU A 1 87 ? 2.873 3.795 -5.372 1.00 88.06 87 LEU A CA 1
ATOM 643 C C . LEU A 1 87 ? 2.587 2.297 -5.513 1.00 88.06 87 LEU A C 1
ATOM 645 O O . LEU A 1 87 ? 3.256 1.614 -6.279 1.00 88.06 87 LEU A O 1
ATOM 649 N N . LEU A 1 88 ? 1.559 1.797 -4.822 1.00 90.69 88 LEU A N 1
ATOM 650 C CA . LEU A 1 88 ? 1.160 0.389 -4.903 1.00 90.69 88 LEU A CA 1
ATOM 651 C C . LEU A 1 88 ? 0.690 0.006 -6.315 1.00 90.69 88 LEU A C 1
ATOM 653 O O . LEU A 1 88 ? 0.987 -1.088 -6.783 1.00 90.69 88 LEU A O 1
ATOM 657 N N . LEU A 1 89 ? -0.001 0.911 -7.011 1.00 88.38 89 LEU A N 1
ATOM 658 C CA . LEU A 1 89 ? -0.379 0.727 -8.413 1.00 88.38 89 LEU A CA 1
ATOM 659 C C . LEU A 1 89 ? 0.848 0.709 -9.334 1.00 88.38 89 LEU A C 1
ATOM 661 O O . LEU A 1 89 ? 0.920 -0.126 -10.229 1.00 88.38 89 LEU A O 1
ATOM 665 N N . ALA A 1 90 ? 1.847 1.561 -9.085 1.00 83.94 90 ALA A N 1
ATOM 666 C CA . ALA A 1 90 ? 3.110 1.506 -9.820 1.00 83.94 90 ALA A CA 1
ATOM 667 C C . ALA A 1 90 ? 3.837 0.167 -9.612 1.00 83.94 90 ALA A C 1
ATOM 669 O O . ALA A 1 90 ? 4.412 -0.357 -10.562 1.00 83.94 90 ALA A O 1
ATOM 670 N N . CYS A 1 91 ? 3.767 -0.432 -8.417 1.00 85.44 91 CYS A N 1
ATOM 671 C CA . CYS A 1 91 ? 4.288 -1.781 -8.192 1.00 85.44 91 CYS A CA 1
ATOM 672 C C . CYS A 1 91 ? 3.605 -2.820 -9.100 1.00 85.44 91 CYS A C 1
ATOM 674 O O . CYS A 1 91 ? 4.305 -3.653 -9.669 1.00 85.44 91 CYS A O 1
ATOM 676 N N . ILE A 1 92 ? 2.279 -2.743 -9.285 1.00 85.88 92 ILE A N 1
ATOM 677 C CA . ILE A 1 92 ? 1.541 -3.621 -10.215 1.00 85.88 92 ILE A CA 1
ATOM 678 C C . ILE A 1 92 ? 2.054 -3.436 -11.645 1.00 85.88 92 ILE A C 1
ATOM 680 O O . ILE A 1 92 ? 2.425 -4.418 -12.281 1.00 85.88 92 ILE A O 1
ATOM 684 N N . GLY A 1 93 ? 2.154 -2.188 -12.115 1.00 80.81 93 GLY A N 1
ATOM 685 C CA . GLY A 1 93 ? 2.666 -1.881 -13.457 1.00 80.81 93 GLY A CA 1
ATOM 686 C C . GLY A 1 93 ? 4.119 -2.325 -13.690 1.00 80.81 93 GLY A C 1
ATOM 687 O O . GLY A 1 93 ? 4.536 -2.507 -14.825 1.00 80.81 93 GLY A O 1
ATOM 688 N N . ASN A 1 94 ? 4.894 -2.555 -12.624 1.00 77.81 94 ASN A N 1
ATOM 689 C CA . ASN A 1 94 ? 6.254 -3.105 -12.691 1.00 77.81 94 ASN A CA 1
ATOM 690 C C . ASN A 1 94 ? 6.307 -4.630 -12.448 1.00 77.81 94 ASN A C 1
ATOM 692 O O . ASN A 1 94 ? 7.380 -5.177 -12.193 1.00 77.81 94 ASN A O 1
ATOM 696 N N . GLY A 1 95 ? 5.167 -5.325 -12.490 1.00 79.94 95 GLY A N 1
ATOM 697 C CA . GLY A 1 95 ? 5.090 -6.784 -12.366 1.00 79.94 95 GLY A CA 1
ATOM 698 C C . GLY A 1 95 ? 5.131 -7.327 -10.933 1.00 79.94 95 GLY A C 1
ATOM 699 O O . GLY A 1 95 ? 5.255 -8.537 -10.747 1.00 79.94 95 GLY A O 1
ATOM 700 N N . LEU A 1 96 ? 5.012 -6.479 -9.903 1.00 84.50 96 LEU A N 1
ATOM 701 C CA . LEU A 1 96 ? 4.892 -6.948 -8.520 1.00 84.50 96 LEU A CA 1
ATOM 702 C C . LEU A 1 96 ? 3.450 -7.311 -8.159 1.00 84.50 96 LEU A C 1
ATOM 704 O O . LEU A 1 96 ? 2.493 -6.621 -8.508 1.00 84.50 96 LEU A O 1
ATOM 708 N N . SER A 1 97 ? 3.299 -8.343 -7.327 1.00 86.56 97 SER A N 1
ATOM 709 C CA . SER A 1 97 ? 2.008 -8.764 -6.772 1.00 86.56 97 SER A CA 1
ATOM 710 C C . SER A 1 97 ? 1.512 -7.816 -5.663 1.00 86.56 97 SER A C 1
ATOM 712 O O . SER A 1 97 ? 1.467 -8.179 -4.485 1.00 86.56 97 SER A O 1
ATOM 714 N N . ALA A 1 98 ? 1.116 -6.595 -6.031 1.00 90.62 98 ALA A N 1
ATOM 715 C CA . ALA A 1 98 ? 0.595 -5.578 -5.111 1.00 90.62 98 ALA A CA 1
ATOM 716 C C . ALA A 1 98 ? -0.945 -5.477 -5.087 1.00 90.62 98 ALA A C 1
ATOM 718 O O . ALA A 1 98 ? -1.497 -4.736 -4.271 1.00 90.62 98 ALA A O 1
ATOM 719 N N . THR A 1 99 ? -1.661 -6.247 -5.915 1.00 92.12 99 THR A N 1
ATOM 720 C CA . THR A 1 99 ? -3.127 -6.170 -6.053 1.00 92.12 99 THR A CA 1
ATOM 721 C C . THR A 1 99 ? -3.856 -6.342 -4.726 1.00 92.12 99 THR A C 1
ATOM 723 O O . THR A 1 99 ? -4.681 -5.503 -4.382 1.00 92.12 99 THR A O 1
ATOM 726 N N . SER A 1 100 ? -3.527 -7.363 -3.924 1.00 94.44 100 SER A N 1
ATOM 727 C CA . SER A 1 100 ? -4.219 -7.558 -2.641 1.00 94.44 100 SER A CA 1
ATOM 728 C C . SER A 1 100 ? -3.912 -6.440 -1.639 1.00 94.44 100 SER A C 1
ATOM 730 O O . SER A 1 100 ? -4.783 -6.070 -0.856 1.00 94.44 100 SER A O 1
ATOM 732 N N . ALA A 1 101 ? -2.707 -5.856 -1.683 1.00 94.31 101 ALA A N 1
ATOM 733 C CA . ALA A 1 101 ? -2.376 -4.695 -0.860 1.00 94.31 101 ALA A CA 1
ATOM 734 C C . ALA A 1 101 ? -3.267 -3.503 -1.238 1.00 94.31 101 ALA A C 1
ATOM 736 O O . ALA A 1 101 ? -3.892 -2.911 -0.361 1.00 94.31 101 ALA A O 1
ATOM 737 N N . VAL A 1 102 ? -3.433 -3.219 -2.532 1.00 94.25 102 VAL A N 1
ATOM 738 C CA . VAL A 1 102 ? -4.359 -2.181 -3.016 1.00 94.25 102 VAL A CA 1
ATOM 739 C C . VAL A 1 102 ? -5.797 -2.497 -2.604 1.00 94.25 102 VAL A C 1
ATOM 741 O O . VAL A 1 102 ? -6.460 -1.650 -2.008 1.00 94.25 102 VAL A O 1
ATOM 744 N N . SER A 1 103 ? -6.277 -3.720 -2.841 1.00 94.81 103 SER A N 1
ATOM 745 C CA . SER A 1 103 ? -7.635 -4.132 -2.466 1.00 94.81 103 SER A CA 1
ATOM 746 C C . SER A 1 103 ? -7.899 -3.956 -0.970 1.00 94.81 103 SER A C 1
ATOM 748 O O . SER A 1 103 ? -8.967 -3.484 -0.589 1.00 94.81 103 SER A O 1
ATOM 750 N N . SER A 1 104 ? -6.923 -4.270 -0.116 1.00 95.69 104 SER A N 1
ATOM 751 C CA . SER A 1 104 ? -7.060 -4.143 1.338 1.00 95.69 104 SER A CA 1
ATOM 752 C C . SER A 1 104 ? -7.246 -2.696 1.814 1.00 95.69 104 SER A C 1
ATOM 754 O O . SER A 1 104 ? -7.952 -2.478 2.802 1.00 95.69 104 SER A O 1
ATOM 756 N N . VAL A 1 105 ? -6.680 -1.709 1.099 1.00 94.62 105 VAL A N 1
ATOM 757 C CA . VAL A 1 105 ? -6.858 -0.272 1.384 1.00 94.62 105 VAL A CA 1
ATOM 758 C C . VAL A 1 105 ? -8.318 0.137 1.193 1.00 94.62 105 VAL A C 1
ATOM 760 O O . VAL A 1 105 ? -8.838 0.953 1.947 1.00 94.62 105 VAL A O 1
ATOM 763 N N . PHE A 1 106 ? -9.003 -0.458 0.219 1.00 94.62 106 PHE A N 1
ATOM 764 C CA . PHE A 1 106 ? -10.398 -0.146 -0.098 1.00 94.62 106 PHE A CA 1
ATOM 765 C C . PHE A 1 106 ? -11.407 -1.112 0.526 1.00 94.62 106 PHE A C 1
ATOM 767 O O . PHE A 1 106 ? -12.612 -0.872 0.441 1.00 94.62 106 PHE A O 1
ATOM 774 N N . LEU A 1 107 ? -10.943 -2.205 1.137 1.00 93.19 107 LEU A N 1
ATOM 775 C CA . LEU A 1 107 ? -11.793 -3.302 1.588 1.00 93.19 107 LEU A CA 1
ATOM 776 C C . LEU A 1 107 ? -12.888 -2.802 2.538 1.00 93.19 107 LEU A C 1
ATOM 778 O O . LEU A 1 107 ? -12.600 -2.354 3.649 1.00 93.19 107 LEU A O 1
ATOM 782 N N . ASN A 1 108 ? -14.143 -2.911 2.092 1.00 92.12 108 ASN A N 1
ATOM 783 C CA . ASN A 1 108 ? -15.341 -2.445 2.797 1.00 92.12 108 ASN A CA 1
ATOM 784 C C . ASN A 1 108 ? -15.292 -0.960 3.218 1.00 92.12 108 ASN A C 1
ATOM 786 O O . ASN A 1 108 ? -15.930 -0.573 4.196 1.00 92.12 108 ASN A O 1
ATOM 790 N N . ASN A 1 109 ? -14.553 -0.119 2.486 1.00 91.50 109 ASN A N 1
ATOM 791 C CA . ASN A 1 109 ? -14.388 1.301 2.788 1.00 91.50 109 ASN A CA 1
ATOM 792 C C . ASN A 1 109 ? -14.837 2.183 1.619 1.00 91.50 109 ASN A C 1
ATOM 794 O O . ASN A 1 109 ? -14.037 2.762 0.881 1.00 91.50 109 ASN A O 1
ATOM 798 N N . GLN A 1 110 ? -16.158 2.303 1.479 1.00 89.75 110 GLN A N 1
ATOM 799 C CA . GLN A 1 110 ? -16.797 3.055 0.398 1.00 89.75 110 GLN A CA 1
ATOM 800 C C . GLN A 1 110 ? -16.357 4.528 0.359 1.00 89.75 110 GLN A C 1
ATOM 802 O O . GLN A 1 110 ? -16.208 5.098 -0.719 1.00 89.75 110 GLN A O 1
ATOM 807 N N . ALA A 1 111 ? -16.094 5.137 1.519 1.00 91.56 111 ALA A N 1
ATOM 808 C CA . ALA A 1 111 ? -15.633 6.520 1.600 1.00 91.56 111 ALA A CA 1
ATOM 8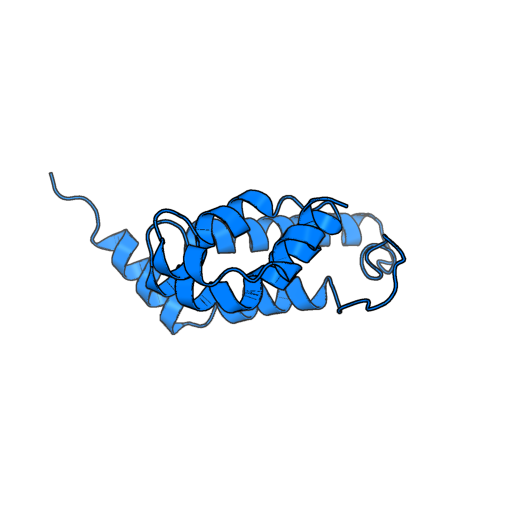09 C C . ALA A 1 111 ? -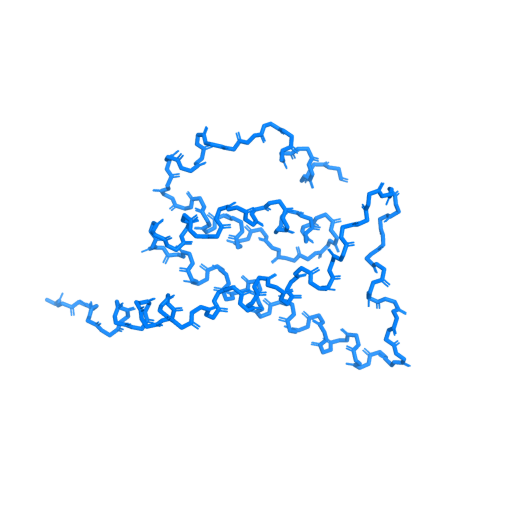14.280 6.725 0.901 1.00 91.56 111 ALA A C 1
ATOM 811 O O . ALA A 1 111 ? -14.071 7.754 0.260 1.00 91.56 111 ALA A O 1
ATOM 812 N N . LEU A 1 112 ? -13.367 5.753 0.991 1.00 91.00 112 LEU A N 1
ATOM 813 C CA . LEU A 1 112 ? -12.104 5.798 0.253 1.00 91.00 112 LEU A CA 1
ATOM 814 C C . LEU A 1 112 ? -12.300 5.479 -1.229 1.00 91.00 112 LEU A C 1
ATOM 816 O O . LEU A 1 112 ? -11.685 6.138 -2.066 1.00 91.00 112 LEU A O 1
ATOM 820 N N . SER A 1 113 ? -13.179 4.534 -1.568 1.00 88.62 113 SER A N 1
ATOM 821 C CA . SER A 1 113 ? -13.484 4.198 -2.966 1.00 88.62 113 SER A CA 1
ATOM 822 C C . SER A 1 113 ? -14.013 5.401 -3.752 1.00 88.62 113 SER A C 1
ATOM 824 O O . SER A 1 113 ? -13.602 5.620 -4.886 1.00 88.62 113 SER A O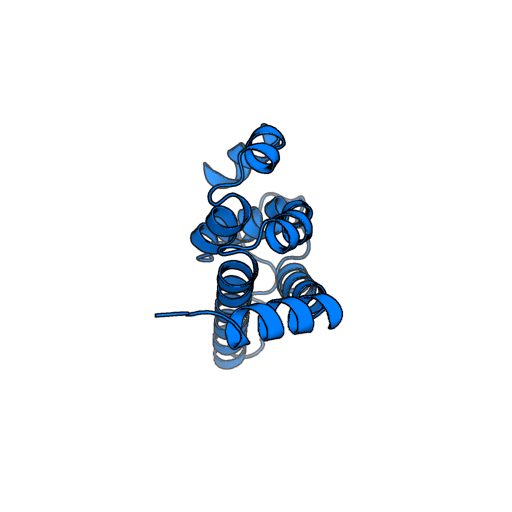 1
ATOM 826 N N . LEU A 1 114 ? -14.851 6.238 -3.133 1.00 88.62 114 LEU A N 1
ATOM 827 C CA . LEU A 1 114 ? -15.375 7.465 -3.750 1.00 88.62 114 LEU A CA 1
ATOM 828 C C . LEU A 1 114 ? -14.313 8.557 -3.963 1.00 88.62 114 LEU A C 1
ATOM 830 O O . LEU A 1 114 ? -14.559 9.528 -4.671 1.00 88.62 114 LEU A O 1
ATOM 834 N N . ARG A 1 115 ? -13.135 8.422 -3.346 1.00 88.00 115 ARG A N 1
ATOM 835 C CA . ARG A 1 115 ? -12.022 9.376 -3.465 1.00 88.00 115 ARG A CA 1
ATOM 836 C C . ARG A 1 115 ? -10.996 8.966 -4.520 1.00 88.00 115 ARG A C 1
ATOM 838 O O . ARG A 1 115 ? -10.013 9.688 -4.706 1.00 88.00 115 ARG A O 1
ATOM 845 N N . VAL A 1 116 ? -11.185 7.820 -5.177 1.00 84.12 116 VAL A N 1
ATOM 846 C CA . VAL A 1 116 ? -10.304 7.360 -6.256 1.00 84.12 116 VAL A CA 1
ATOM 847 C C . VAL A 1 116 ? -10.405 8.332 -7.428 1.00 84.12 116 VAL A C 1
ATOM 849 O O . VAL A 1 116 ? -11.492 8.652 -7.899 1.00 84.12 116 VAL A O 1
ATOM 852 N N . LYS A 1 117 ? -9.253 8.821 -7.888 1.00 80.12 117 LYS A N 1
ATOM 853 C CA . LYS A 1 117 ? -9.164 9.689 -9.064 1.00 80.12 117 LYS A CA 1
ATOM 854 C C . LYS A 1 117 ? -9.073 8.830 -10.321 1.00 80.12 117 LYS A C 1
ATOM 856 O O . LYS A 1 117 ? -8.348 7.840 -10.331 1.00 80.12 117 LYS A O 1
ATOM 861 N N . GLU A 1 118 ? -9.729 9.260 -11.393 1.00 68.88 118 GLU A N 1
ATOM 862 C CA . GLU A 1 118 ? -9.750 8.563 -12.688 1.00 68.88 118 GLU A CA 1
ATOM 863 C C . GLU A 1 118 ? -8.333 8.267 -13.221 1.00 68.88 118 GLU A C 1
ATOM 865 O O . GLU A 1 118 ? -8.030 7.148 -13.625 1.00 68.88 118 GLU A O 1
ATOM 870 N N . GLY A 1 119 ? -7.397 9.210 -13.053 1.00 68.31 119 GLY A N 1
ATOM 871 C CA . GLY A 1 119 ? -5.988 9.043 -13.436 1.00 68.31 119 GLY A CA 1
ATOM 872 C C . GLY A 1 119 ? -5.201 7.962 -12.676 1.00 68.31 119 GLY A C 1
ATOM 873 O O . GLY A 1 119 ? -4.057 7.690 -13.031 1.00 68.31 119 GLY A O 1
ATOM 874 N N . TRP A 1 120 ? -5.757 7.351 -11.624 1.00 71.88 120 TRP A N 1
ATOM 875 C CA . TRP A 1 120 ? -5.126 6.209 -10.946 1.00 71.88 120 TRP A CA 1
ATOM 876 C C . TRP A 1 120 ? -5.445 4.888 -11.651 1.00 71.88 120 TRP A C 1
ATOM 878 O O . TRP A 1 120 ? -4.617 3.985 -11.644 1.00 71.88 120 TRP A O 1
ATOM 888 N N . ILE A 1 121 ? -6.608 4.792 -12.294 1.00 62.62 121 ILE A N 1
ATOM 889 C CA . ILE A 1 121 ? -7.112 3.559 -12.911 1.00 62.62 121 ILE A CA 1
ATOM 890 C C . ILE A 1 121 ? -6.313 3.219 -14.175 1.00 62.62 121 ILE A C 1
ATOM 892 O O . ILE A 1 121 ? -5.984 2.059 -14.397 1.00 62.62 121 ILE A O 1
ATOM 896 N N . HIS A 1 122 ? -5.914 4.232 -14.949 1.00 59.91 122 HIS A N 1
ATOM 897 C CA . HIS A 1 122 ? -5.129 4.039 -16.172 1.00 59.91 122 HIS A CA 1
ATOM 898 C C . HIS A 1 122 ? -3.776 3.350 -15.933 1.00 59.91 122 HIS A C 1
ATOM 900 O O . HIS A 1 122 ? -3.323 2.601 -16.782 1.00 59.91 122 HIS A O 1
ATOM 906 N N . LYS A 1 123 ? -3.170 3.496 -14.745 1.00 56.69 123 LYS A N 1
ATOM 907 C CA . LYS A 1 123 ? -1.894 2.834 -14.405 1.00 56.69 123 LYS A CA 1
ATOM 908 C C . LYS A 1 123 ? -1.996 1.319 -14.166 1.00 56.69 123 LYS A C 1
ATOM 910 O O . LYS A 1 123 ? -0.986 0.697 -13.863 1.00 56.69 123 LYS A O 1
ATOM 915 N N . VAL A 1 124 ? -3.201 0.750 -14.208 1.00 53.72 124 VAL A N 1
ATOM 916 C CA . VAL A 1 124 ? -3.460 -0.684 -13.975 1.00 53.72 124 VAL A CA 1
ATOM 917 C C . VAL A 1 124 ? -3.752 -1.436 -15.275 1.00 53.72 124 VAL A C 1
ATOM 919 O O . VAL A 1 124 ? -3.703 -2.662 -15.280 1.00 53.72 124 VAL A O 1
ATOM 922 N N . VAL A 1 125 ? -4.106 -0.721 -16.347 1.00 50.44 125 VAL A N 1
ATOM 923 C CA . VAL A 1 125 ? -4.698 -1.303 -17.565 1.00 50.44 125 VAL A CA 1
ATOM 924 C C . VAL A 1 125 ? -3.728 -1.315 -18.758 1.00 50.44 125 VAL A C 1
ATOM 926 O O . VAL A 1 125 ? -3.998 -2.023 -19.723 1.00 50.44 125 VAL A O 1
ATOM 929 N N . ASP A 1 126 ? -2.597 -0.612 -18.661 1.00 41.59 126 ASP A N 1
ATOM 930 C CA . ASP A 1 126 ? -1.504 -0.627 -19.647 1.00 41.59 126 ASP A CA 1
ATOM 931 C C . ASP A 1 126 ? -0.352 -1.535 -19.185 1.00 41.59 126 ASP A C 1
ATOM 933 O O . ASP A 1 126 ? 0.221 -2.243 -20.046 1.00 41.59 126 ASP A O 1
#

Organism: Hemiselmis andersenii (NCBI:txid464988)

pLDDT: mean 76.14, std 18.4, range [33.84, 95.69]